Protein AF-A0A5J4RC09-F1 (afdb_monomer)

Foldseek 3Di:
DDPPPPDDDDPVRVQLVQQLVVLVVVCVVCVVQLFQQEPPDDPPDDLSNVQCVQRRPPWRPDDDPVCVVVVHDDPDDGSSGPDDDDDWDWDDDPPDIDTPQDFPPPDDDDPPPDDPVNRVVRSCVPPVSDDPRNDDDDDD

Solvent-accessible surface area (backbone atoms only — not comparable to full-atom values): 9312 Å² total; per-residue (Å²): 133,85,83,80,80,79,74,80,74,51,69,71,55,46,52,54,52,45,33,51,53,51,53,51,52,50,45,65,78,46,50,88,66,43,64,70,20,56,59,89,63,63,86,98,60,54,65,66,59,51,42,47,69,64,37,63,95,69,54,92,56,70,71,56,73,69,42,55,76,66,66,61,80,86,90,65,92,71,62,73,55,63,67,85,75,78,84,79,49,76,44,80,57,86,98,41,82,44,59,70,71,50,69,48,88,92,69,73,90,42,95,88,78,55,47,74,67,55,55,52,51,43,33,47,74,65,30,78,90,56,57,92,76,68,85,82,84,84,84,130

Sequence (140 aa):
MANTTTKTPSQAQMAIRIQFSNIASTYQTMAAFFDGAYTPKPHLVNNYNLLLKYNLNKAPVYFTMSEAEAKACVVAPYKVTQGTLRPIKLEVRGDMLISSIRSPEGFSITEDVTTLGEVSRALLSVNMYMKEGIKYLFLT

pLDDT: mean 78.27, std 12.26, range [31.28, 91.0]

Secondary structure (DSSP, 8-state):
------PPPPHHHHHHHHHHHHHHHHHHHTGGG-TTSSSSPPTT--HHHHHHHHHTTTS-----HHHHHTT-------------PPPPPEEEETTEEEESS---TT----TTT--HHHHHHHHHHH-TT--TTPPPP---

Radius of gyration: 22.2 Å; Cα contacts (8 Å, |Δi|>4): 96; chains: 1; bounding box: 44×36×80 Å

Organism: NCBI:txid433724

Structure (mmCIF, N/CA/C/O backbone):
data_AF-A0A5J4RC09-F1
#
_entry.id   AF-A0A5J4RC09-F1
#
loop_
_atom_site.group_PDB
_atom_site.id
_atom_site.type_symbol
_atom_site.label_atom_id
_atom_site.label_alt_id
_atom_site.label_comp_id
_atom_site.label_asym_id
_atom_site.label_entity_id
_atom_site.label_seq_id
_atom_site.pdbx_PDB_ins_code
_atom_site.Cartn_x
_atom_site.Cartn_y
_atom_site.Cartn_z
_atom_site.occupancy
_atom_site.B_iso_or_equiv
_atom_site.auth_seq_id
_atom_site.auth_comp_id
_atom_site.auth_asym_id
_atom_site.auth_atom_id
_atom_site.pdbx_PDB_model_num
ATOM 1 N N . MET A 1 1 ? -4.401 -0.226 50.143 1.00 40.41 1 MET A N 1
ATOM 2 C CA . MET A 1 1 ? -4.403 -1.066 48.925 1.00 40.41 1 MET A CA 1
ATOM 3 C C . MET A 1 1 ? -5.319 -0.394 47.912 1.00 40.41 1 MET A C 1
ATOM 5 O O . MET A 1 1 ? -6.462 -0.129 48.256 1.00 40.41 1 MET A O 1
ATOM 9 N N . ALA A 1 2 ? -4.817 0.002 46.740 1.00 44.44 2 ALA A N 1
ATOM 10 C CA . ALA A 1 2 ? -5.618 0.717 45.744 1.00 44.44 2 ALA A CA 1
ATOM 11 C C . ALA A 1 2 ? -6.457 -0.281 44.928 1.00 44.44 2 ALA A C 1
ATOM 13 O O . ALA A 1 2 ? -5.902 -1.100 44.199 1.00 44.44 2 ALA A O 1
ATOM 14 N N . ASN A 1 3 ? -7.784 -0.213 45.056 1.00 47.12 3 ASN A N 1
ATOM 15 C CA . ASN A 1 3 ? -8.716 -1.012 44.259 1.00 47.12 3 ASN A CA 1
ATOM 16 C C . ASN A 1 3 ? -8.628 -0.580 42.790 1.00 47.12 3 ASN A C 1
ATOM 18 O O . ASN A 1 3 ? -9.137 0.474 42.405 1.00 47.12 3 ASN A O 1
ATOM 22 N N . THR A 1 4 ? -7.963 -1.379 41.957 1.00 52.66 4 THR A N 1
ATOM 23 C CA . THR A 1 4 ? -7.914 -1.142 40.512 1.00 52.66 4 THR A CA 1
ATOM 24 C C . THR A 1 4 ? -9.178 -1.724 39.888 1.00 52.66 4 THR A C 1
ATOM 26 O O . THR A 1 4 ? -9.225 -2.882 39.494 1.00 52.66 4 THR A O 1
ATOM 29 N N . THR A 1 5 ? -10.24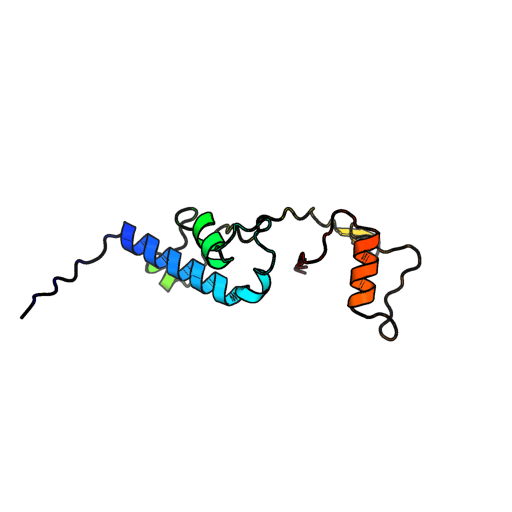6 -0.929 39.839 1.00 53.22 5 THR A N 1
ATOM 30 C CA . THR A 1 5 ? -11.480 -1.302 39.132 1.00 53.22 5 THR A CA 1
ATOM 31 C C . THR A 1 5 ? -11.197 -1.317 37.626 1.00 53.22 5 THR A C 1
ATOM 33 O O . THR A 1 5 ? -11.196 -0.271 36.973 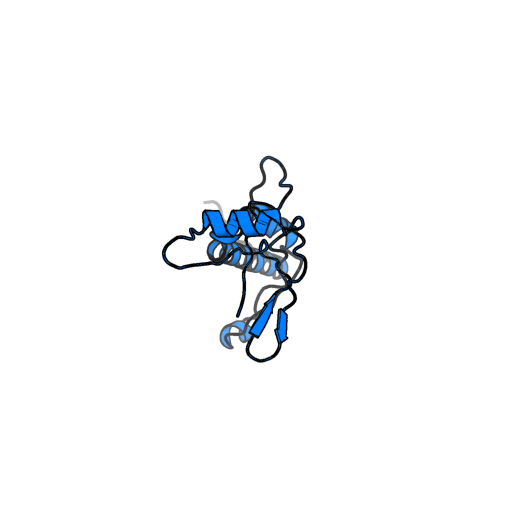1.00 53.22 5 THR A O 1
ATOM 36 N N . THR A 1 6 ? -10.907 -2.485 37.057 1.00 61.31 6 THR A N 1
ATOM 37 C CA . THR A 1 6 ? -10.751 -2.664 35.609 1.00 61.31 6 THR A CA 1
ATOM 38 C C . THR A 1 6 ? -12.124 -2.567 34.948 1.00 61.31 6 THR A C 1
ATOM 40 O O . THR A 1 6 ? -12.912 -3.507 34.946 1.00 61.31 6 THR A O 1
ATOM 43 N N . LYS A 1 7 ? -12.454 -1.391 34.405 1.00 75.12 7 LYS A N 1
ATOM 44 C CA . LYS A 1 7 ? -13.686 -1.207 33.629 1.00 75.12 7 LYS A CA 1
ATOM 45 C C . LYS A 1 7 ? -13.603 -2.022 32.340 1.00 75.12 7 LYS A C 1
ATOM 47 O O . LYS A 1 7 ? -12.705 -1.794 31.528 1.00 75.12 7 LYS A O 1
ATOM 52 N N . THR A 1 8 ? -14.554 -2.933 32.144 1.00 77.50 8 THR A N 1
ATOM 53 C CA . THR A 1 8 ? -14.724 -3.658 30.881 1.00 77.50 8 THR A CA 1
ATOM 54 C C . THR A 1 8 ? -14.947 -2.651 29.749 1.00 77.50 8 THR A C 1
ATOM 56 O O . THR A 1 8 ? -15.823 -1.789 29.878 1.00 77.50 8 THR A O 1
ATOM 59 N N . PRO A 1 9 ? -14.160 -2.703 28.661 1.00 78.06 9 PRO A N 1
ATOM 60 C CA . PRO A 1 9 ? -14.347 -1.795 27.541 1.00 78.06 9 PRO A CA 1
ATOM 61 C C . PRO A 1 9 ? -15.723 -1.996 26.894 1.00 78.06 9 PRO A C 1
ATOM 63 O O . PRO A 1 9 ? -16.208 -3.122 26.794 1.00 78.06 9 PRO A O 1
ATOM 66 N N . SER A 1 10 ? -16.337 -0.917 26.406 1.00 85.38 10 SER A N 1
ATOM 67 C CA . SER A 1 10 ? -17.577 -1.016 25.626 1.00 85.38 10 SER A CA 1
ATOM 68 C C . SER A 1 10 ? -17.341 -1.727 24.286 1.00 85.38 10 SER A C 1
ATOM 70 O O . SER A 1 10 ? -16.213 -1.781 23.792 1.00 85.38 10 SER A O 1
ATOM 72 N N . GLN A 1 11 ? -18.403 -2.227 23.645 1.00 82.69 11 GLN A N 1
ATOM 73 C CA . GLN A 1 11 ? -18.294 -2.859 22.319 1.00 82.69 11 GLN A CA 1
ATOM 74 C C . GLN A 1 11 ? -17.619 -1.944 21.287 1.00 82.69 11 GLN A C 1
ATOM 76 O O . GLN A 1 11 ? -16.734 -2.386 20.561 1.00 82.69 11 GLN A O 1
ATOM 81 N N . ALA A 1 12 ? -17.956 -0.651 21.281 1.00 81.88 12 ALA A N 1
ATOM 82 C CA . ALA A 1 12 ? -17.316 0.329 20.405 1.00 81.88 12 ALA A CA 1
ATOM 83 C C . ALA A 1 12 ? -15.807 0.467 20.687 1.00 81.88 12 ALA A C 1
ATOM 85 O O . ALA A 1 12 ? -15.001 0.558 19.763 1.00 81.88 12 ALA A O 1
ATOM 86 N N . GLN A 1 13 ? -15.403 0.433 21.962 1.00 84.12 13 GLN A N 1
ATOM 87 C CA . GLN A 1 13 ? -13.988 0.461 22.338 1.00 84.12 13 GLN A CA 1
ATOM 88 C C . GLN A 1 13 ? -13.262 -0.824 21.922 1.00 84.12 13 GLN A C 1
ATOM 90 O O . GLN A 1 13 ? -12.118 -0.752 21.474 1.00 84.12 13 GLN A O 1
ATOM 95 N N . MET A 1 14 ? -13.905 -1.988 22.045 1.00 84.44 14 MET A N 1
ATOM 96 C CA . MET A 1 14 ? -13.340 -3.259 21.583 1.00 84.44 14 MET A CA 1
ATOM 97 C C . MET A 1 14 ? -13.178 -3.289 20.062 1.00 84.44 14 MET A C 1
ATOM 99 O O . MET A 1 14 ? -12.112 -3.667 19.586 1.00 84.44 14 MET A O 1
ATOM 103 N N . ALA A 1 15 ? -14.171 -2.817 19.304 1.00 82.44 15 ALA A N 1
ATOM 104 C CA . ALA A 1 15 ? -14.107 -2.759 17.845 1.00 82.44 15 ALA A CA 1
ATOM 105 C C . ALA A 1 15 ? -12.906 -1.930 17.354 1.00 82.44 15 ALA A C 1
ATOM 107 O O . ALA A 1 15 ? -12.148 -2.381 16.494 1.00 82.44 15 ALA A O 1
ATOM 108 N N . ILE A 1 16 ? -12.669 -0.760 17.962 1.00 84.38 16 ILE A N 1
ATOM 109 C CA . ILE A 1 16 ? -11.505 0.085 17.646 1.00 84.38 16 ILE A CA 1
ATOM 110 C C . ILE A 1 16 ? -10.191 -0.634 17.984 1.00 84.38 16 ILE A C 1
ATOM 112 O O . ILE A 1 16 ? -9.246 -0.584 17.199 1.00 84.38 16 ILE A O 1
ATOM 116 N N . ARG A 1 17 ? -10.117 -1.320 19.133 1.00 87.38 17 ARG A N 1
ATOM 117 C CA . ARG A 1 17 ? -8.914 -2.063 19.553 1.00 87.38 17 ARG A CA 1
ATOM 118 C C . ARG A 1 17 ? -8.586 -3.217 18.606 1.00 87.38 17 ARG A C 1
ATOM 120 O O . ARG A 1 17 ? -7.424 -3.379 18.240 1.00 87.38 17 ARG A O 1
ATOM 127 N N . ILE A 1 18 ? -9.593 -3.984 18.189 1.00 85.19 18 ILE A N 1
ATOM 128 C CA . ILE A 1 18 ? -9.420 -5.095 17.242 1.00 85.19 18 ILE A CA 1
ATOM 129 C C . ILE A 1 18 ? -8.950 -4.554 15.893 1.00 85.19 18 ILE A C 1
ATOM 131 O O . ILE A 1 18 ? -7.948 -5.021 15.355 1.00 85.19 18 ILE A O 1
ATOM 135 N N . GLN A 1 19 ? -9.613 -3.516 15.379 1.00 85.31 19 GLN A N 1
ATOM 136 C CA . GLN A 1 19 ? -9.227 -2.907 14.111 1.00 85.31 19 GLN A CA 1
ATOM 137 C C . GLN A 1 19 ? -7.790 -2.369 14.151 1.00 85.31 19 GLN A C 1
ATOM 139 O O . GLN A 1 19 ? -7.031 -2.573 13.206 1.00 85.31 19 GLN A O 1
ATOM 144 N N . PHE A 1 20 ? -7.394 -1.717 15.248 1.00 88.56 20 PHE A N 1
ATOM 145 C CA . PHE A 1 20 ? -6.026 -1.240 15.435 1.00 88.56 20 PHE A CA 1
ATOM 146 C C . PHE A 1 20 ? -5.010 -2.387 15.359 1.00 88.56 20 PHE A C 1
ATOM 148 O O . PHE A 1 20 ? -4.024 -2.281 14.631 1.00 88.56 20 PHE A O 1
ATOM 155 N N . SER A 1 21 ? -5.278 -3.497 16.055 1.00 87.56 21 SER A N 1
ATOM 156 C CA . SER A 1 21 ? -4.433 -4.695 16.009 1.00 87.56 21 SER A CA 1
ATOM 157 C C . SER A 1 21 ? -4.330 -5.263 14.591 1.00 87.56 21 SER A C 1
ATOM 159 O O . SER A 1 21 ? -3.231 -5.549 14.126 1.00 87.56 21 SER A O 1
ATOM 161 N N . ASN A 1 22 ? -5.447 -5.355 13.868 1.00 86.19 22 ASN A N 1
ATOM 162 C CA . ASN A 1 22 ? -5.481 -5.899 12.508 1.00 86.19 22 ASN A CA 1
ATOM 163 C C . ASN A 1 22 ? -4.706 -5.031 11.507 1.00 86.19 22 ASN A C 1
ATOM 165 O O . ASN A 1 22 ? -3.949 -5.554 10.682 1.00 86.19 22 ASN A O 1
ATOM 169 N N . ILE A 1 23 ? -4.833 -3.703 11.599 1.00 87.12 23 ILE A N 1
ATOM 170 C CA . ILE A 1 23 ? -4.046 -2.770 10.780 1.00 87.12 23 ILE A CA 1
ATOM 171 C C . ILE A 1 23 ? -2.554 -2.891 11.122 1.00 87.12 23 ILE A C 1
ATOM 173 O O . ILE A 1 23 ? -1.716 -2.888 10.219 1.00 87.12 23 ILE A O 1
ATOM 177 N N . ALA A 1 24 ? -2.210 -3.039 12.405 1.00 89.31 24 ALA A N 1
ATOM 178 C CA . ALA A 1 24 ? -0.825 -3.200 12.831 1.00 89.31 24 ALA A CA 1
ATOM 179 C C . ALA A 1 24 ? -0.192 -4.499 12.321 1.00 89.31 24 ALA A C 1
ATOM 181 O O . ALA A 1 24 ? 0.911 -4.457 11.773 1.00 89.31 24 ALA A O 1
ATOM 182 N N . SER A 1 25 ? -0.902 -5.624 12.411 1.00 88.00 25 SER A N 1
ATOM 183 C CA . SER A 1 25 ? -0.456 -6.895 11.833 1.00 88.00 25 SER A CA 1
ATOM 184 C C . SER A 1 25 ? -0.279 -6.792 10.318 1.00 88.00 25 SER A C 1
ATOM 186 O O . SER A 1 25 ? 0.757 -7.193 9.797 1.00 88.00 25 SER A O 1
ATOM 188 N N . THR A 1 26 ? -1.227 -6.160 9.616 1.00 84.69 26 THR A N 1
ATOM 189 C CA . THR A 1 26 ? -1.125 -5.927 8.164 1.00 84.69 26 THR A CA 1
ATOM 190 C C . THR A 1 26 ? 0.133 -5.129 7.813 1.00 84.69 26 THR A C 1
ATOM 192 O O . THR A 1 26 ? 0.870 -5.491 6.895 1.00 84.69 26 THR A O 1
ATOM 195 N N . TYR A 1 27 ? 0.421 -4.064 8.570 1.00 88.12 27 TYR A N 1
ATOM 196 C CA . TYR A 1 27 ? 1.636 -3.275 8.378 1.00 88.12 27 TYR A CA 1
ATOM 197 C C . TYR A 1 27 ? 2.902 -4.108 8.574 1.00 88.12 27 TYR A C 1
ATOM 199 O O . TYR A 1 27 ? 3.816 -3.998 7.765 1.00 88.12 27 TYR A O 1
ATOM 207 N N . GLN A 1 28 ? 2.961 -4.942 9.616 1.00 89.06 28 GLN A N 1
ATOM 208 C CA . GLN A 1 28 ? 4.123 -5.796 9.874 1.00 89.06 28 GLN A CA 1
ATOM 209 C C . GLN A 1 28 ? 4.364 -6.786 8.730 1.00 89.06 28 GLN A C 1
ATOM 211 O O . GLN A 1 28 ? 5.492 -6.898 8.257 1.00 89.06 28 GLN A O 1
ATOM 216 N N . THR A 1 29 ? 3.312 -7.440 8.230 1.00 86.62 29 THR A N 1
ATOM 217 C CA . THR A 1 29 ? 3.410 -8.383 7.104 1.00 86.62 29 THR A CA 1
ATOM 218 C C . THR A 1 29 ? 3.860 -7.703 5.810 1.00 86.62 29 THR A C 1
ATOM 220 O O . THR A 1 29 ? 4.594 -8.292 5.022 1.00 86.62 29 THR A O 1
ATOM 223 N N . MET A 1 30 ? 3.449 -6.453 5.583 1.00 83.38 30 MET A N 1
ATOM 224 C CA . MET A 1 30 ? 3.691 -5.733 4.329 1.00 83.38 30 MET A CA 1
ATOM 225 C C . MET A 1 30 ? 4.741 -4.618 4.451 1.00 83.38 30 MET A C 1
ATOM 227 O O . MET A 1 30 ? 4.856 -3.790 3.548 1.00 83.38 30 MET A O 1
ATOM 231 N N . ALA A 1 31 ? 5.513 -4.567 5.542 1.00 85.00 31 ALA A N 1
ATOM 232 C CA . ALA A 1 31 ? 6.371 -3.427 5.885 1.00 85.00 31 ALA A CA 1
ATOM 233 C C . ALA A 1 31 ? 7.332 -3.031 4.750 1.00 85.00 31 ALA A C 1
ATOM 235 O O . ALA A 1 31 ? 7.505 -1.846 4.463 1.00 85.00 31 ALA A O 1
ATOM 236 N N . ALA A 1 32 ? 7.888 -4.024 4.048 1.00 81.81 32 ALA A N 1
ATOM 237 C CA . ALA A 1 32 ? 8.795 -3.824 2.919 1.00 81.81 32 ALA A CA 1
ATOM 238 C C . ALA A 1 32 ? 8.160 -3.065 1.734 1.00 81.81 32 ALA A C 1
ATOM 240 O O . ALA A 1 32 ? 8.874 -2.443 0.943 1.00 81.81 32 ALA A O 1
ATOM 241 N N . PHE A 1 33 ? 6.832 -3.089 1.601 1.00 77.19 33 PHE A N 1
ATOM 242 C CA . PHE A 1 33 ? 6.089 -2.425 0.525 1.00 77.19 33 PHE A CA 1
ATOM 243 C C . PHE A 1 33 ? 5.645 -1.005 0.879 1.00 77.19 33 PHE A C 1
ATOM 245 O O . PHE A 1 33 ? 5.230 -0.262 -0.005 1.00 77.19 33 PHE A O 1
ATOM 252 N N . PHE A 1 34 ? 5.743 -0.607 2.149 1.00 80.38 34 PHE A N 1
ATOM 253 C CA . PHE A 1 34 ? 5.318 0.723 2.580 1.00 80.38 34 PHE A CA 1
ATOM 254 C C . PHE A 1 34 ? 6.345 1.819 2.299 1.00 80.38 34 PHE A C 1
ATOM 256 O O . PHE A 1 34 ? 6.016 3.000 2.421 1.00 80.38 34 PHE A O 1
ATOM 263 N N . ASP A 1 35 ? 7.573 1.468 1.920 1.00 80.12 35 ASP A N 1
ATOM 264 C CA . ASP A 1 35 ? 8.553 2.465 1.505 1.00 80.12 35 ASP A CA 1
ATOM 265 C C . ASP A 1 35 ? 8.061 3.228 0.261 1.00 80.12 35 ASP A C 1
ATOM 267 O O . ASP A 1 35 ? 7.601 2.628 -0.707 1.00 80.12 35 ASP A O 1
ATOM 271 N N . GLY A 1 36 ? 8.057 4.560 0.329 1.00 74.62 36 GLY A N 1
ATOM 272 C CA . GLY A 1 36 ? 7.479 5.430 -0.707 1.00 74.62 36 GLY A CA 1
ATOM 273 C C . GLY A 1 36 ? 5.942 5.426 -0.848 1.00 74.62 36 GLY A C 1
ATOM 274 O O . GLY A 1 36 ? 5.408 6.235 -1.611 1.00 74.62 36 GLY A O 1
ATOM 275 N N . ALA A 1 37 ? 5.204 4.596 -0.098 1.00 78.44 37 ALA A N 1
ATOM 276 C CA . ALA A 1 37 ? 3.755 4.405 -0.269 1.00 78.44 37 ALA A CA 1
ATOM 277 C C . ALA A 1 37 ? 2.904 5.673 -0.049 1.00 78.44 37 ALA A C 1
ATOM 279 O O . ALA A 1 37 ? 1.860 5.849 -0.685 1.00 78.44 37 ALA A O 1
ATOM 280 N N . TYR A 1 38 ? 3.348 6.571 0.834 1.00 80.56 38 TYR A N 1
ATOM 281 C CA . TYR A 1 38 ? 2.640 7.802 1.191 1.00 80.56 38 TYR A CA 1
ATOM 282 C C . TYR A 1 38 ? 3.448 9.044 0.815 1.00 80.56 38 TYR A C 1
ATOM 284 O O . TYR A 1 38 ? 3.984 9.730 1.683 1.00 80.56 38 TYR A O 1
ATOM 292 N N . THR A 1 39 ? 3.536 9.331 -0.483 1.00 74.19 39 THR A N 1
ATOM 293 C CA . THR A 1 39 ? 4.277 10.490 -1.002 1.00 74.19 39 THR A CA 1
ATOM 294 C C . THR A 1 39 ? 3.313 11.562 -1.536 1.00 74.19 39 THR A C 1
ATOM 296 O O . THR A 1 39 ? 2.440 11.217 -2.333 1.00 74.19 39 THR A O 1
ATOM 299 N N . PRO A 1 40 ? 3.469 12.853 -1.165 1.00 72.06 40 PRO A N 1
ATOM 300 C CA . PRO A 1 40 ? 4.453 13.395 -0.222 1.00 72.06 40 PRO A CA 1
ATOM 301 C C . PRO A 1 40 ? 4.121 13.061 1.241 1.00 72.06 40 PRO A C 1
ATOM 303 O O . PRO A 1 40 ? 2.965 13.097 1.664 1.00 72.06 40 PRO A O 1
ATOM 306 N N . LYS A 1 41 ? 5.163 12.760 2.024 1.00 81.19 41 LYS A N 1
ATOM 307 C CA . LYS A 1 41 ? 5.045 12.367 3.433 1.00 81.19 41 LYS A CA 1
ATOM 308 C C . LYS A 1 41 ? 5.268 13.575 4.353 1.00 81.19 41 LYS A C 1
ATOM 310 O O . LYS A 1 41 ? 6.308 14.219 4.221 1.00 81.19 41 LYS A O 1
ATOM 315 N N . PRO A 1 42 ? 4.361 13.876 5.303 1.00 83.31 42 PRO A N 1
ATOM 316 C CA . PRO A 1 42 ? 4.598 14.918 6.301 1.00 83.31 42 PRO A CA 1
ATOM 317 C C . PRO A 1 42 ? 5.843 14.639 7.155 1.00 83.31 42 PRO A C 1
ATOM 319 O O . PRO A 1 42 ? 6.136 13.485 7.484 1.00 83.31 42 PRO A O 1
ATOM 322 N N . HIS A 1 43 ? 6.547 15.700 7.556 1.00 77.56 43 HIS A N 1
ATOM 323 C CA . HIS A 1 43 ? 7.694 15.601 8.461 1.00 77.56 43 HIS A CA 1
ATOM 324 C C . HIS A 1 43 ? 7.257 15.000 9.814 1.00 77.56 43 HIS A C 1
ATOM 326 O O . HIS A 1 43 ? 6.162 15.292 10.290 1.00 77.56 43 HIS A O 1
ATOM 332 N N . LEU A 1 44 ? 8.098 14.156 10.427 1.00 86.19 44 LEU A N 1
ATOM 333 C CA . LEU A 1 44 ? 7.845 13.433 11.696 1.00 86.19 44 LEU A CA 1
ATOM 334 C C . LEU A 1 44 ? 6.764 12.335 11.668 1.00 86.19 44 LEU A C 1
ATOM 336 O O . LEU A 1 44 ? 6.439 11.777 12.716 1.00 86.19 44 LEU A O 1
ATOM 340 N N . VAL A 1 45 ? 6.219 11.973 10.503 1.00 89.06 45 VAL A N 1
ATOM 341 C CA . VAL A 1 45 ? 5.210 10.907 10.402 1.00 89.06 45 VAL A CA 1
ATOM 342 C C . VAL A 1 45 ? 5.774 9.707 9.638 1.00 89.06 45 VAL A C 1
ATOM 344 O O . VAL A 1 45 ? 6.316 9.843 8.541 1.00 89.06 45 VAL A O 1
ATOM 347 N N . ASN A 1 46 ? 5.655 8.511 10.219 1.00 89.19 46 ASN A N 1
ATOM 348 C CA . ASN A 1 46 ? 6.034 7.261 9.559 1.00 89.19 46 ASN A CA 1
ATOM 349 C C . ASN A 1 46 ? 4.849 6.658 8.770 1.00 89.19 46 ASN A C 1
ATOM 351 O O . ASN A 1 46 ? 3.697 7.073 8.914 1.00 89.19 46 ASN A O 1
ATOM 355 N N . ASN A 1 47 ? 5.132 5.667 7.922 1.00 88.38 47 ASN A N 1
ATOM 356 C CA . ASN A 1 47 ? 4.109 5.041 7.076 1.00 88.38 47 ASN A CA 1
ATOM 357 C C . ASN A 1 47 ? 3.041 4.301 7.894 1.00 88.38 47 ASN A C 1
ATOM 359 O O . ASN A 1 47 ? 1.881 4.273 7.493 1.00 88.38 47 ASN A O 1
ATOM 363 N N . TYR A 1 48 ? 3.410 3.768 9.062 1.00 89.25 48 TYR A N 1
ATOM 364 C CA . TYR A 1 48 ? 2.482 3.141 10.002 1.00 89.25 48 TYR A CA 1
ATOM 365 C C . TYR A 1 48 ? 1.417 4.124 10.510 1.00 89.25 48 TYR A C 1
ATOM 367 O O . TYR A 1 48 ? 0.220 3.854 10.432 1.00 89.25 48 TYR A O 1
ATOM 375 N N . ASN A 1 49 ? 1.841 5.309 10.953 1.00 91.00 49 ASN A N 1
ATOM 376 C CA . ASN A 1 49 ? 0.959 6.370 11.432 1.00 91.00 49 ASN A CA 1
ATOM 377 C C . ASN A 1 49 ? -0.009 6.822 10.329 1.00 91.00 49 ASN A C 1
ATOM 379 O O . ASN A 1 49 ? -1.180 7.085 10.599 1.00 91.00 49 ASN A O 1
ATOM 383 N N . LEU A 1 50 ? 0.462 6.894 9.079 1.00 90.06 50 LEU A N 1
ATOM 384 C CA . LEU A 1 50 ? -0.380 7.232 7.931 1.00 90.06 50 LEU A CA 1
ATOM 385 C C . LEU A 1 50 ? -1.360 6.110 7.587 1.00 90.06 50 LEU A C 1
ATOM 387 O O . LEU A 1 50 ? -2.533 6.398 7.355 1.00 90.06 50 LEU A O 1
ATOM 391 N N . LEU A 1 51 ? -0.928 4.848 7.632 1.00 89.12 51 LEU A N 1
ATOM 392 C CA . LEU A 1 51 ? -1.814 3.703 7.437 1.00 89.12 51 LEU A CA 1
ATOM 393 C C . LEU A 1 51 ? -2.943 3.703 8.471 1.00 89.12 51 LEU A C 1
ATOM 395 O O . LEU A 1 51 ? -4.109 3.614 8.090 1.00 89.12 51 LEU A O 1
ATOM 399 N N . LEU A 1 52 ? -2.625 3.884 9.754 1.00 89.88 52 LEU A N 1
ATOM 400 C CA . LEU A 1 52 ? -3.635 4.025 10.801 1.00 89.88 52 LEU A CA 1
ATOM 401 C C . LEU A 1 52 ? -4.566 5.208 10.528 1.00 89.88 52 LEU A C 1
ATOM 403 O O . LEU A 1 52 ? -5.781 5.035 10.513 1.00 89.88 52 LEU A O 1
ATOM 407 N N . LYS A 1 53 ? -4.017 6.396 10.246 1.00 89.19 53 LYS A N 1
ATOM 408 C CA . LYS A 1 53 ? -4.799 7.613 9.976 1.00 89.19 53 LYS A CA 1
ATOM 409 C C . LYS A 1 53 ? -5.822 7.423 8.853 1.00 89.19 53 LYS A C 1
ATOM 411 O O . LYS A 1 53 ? -6.933 7.939 8.9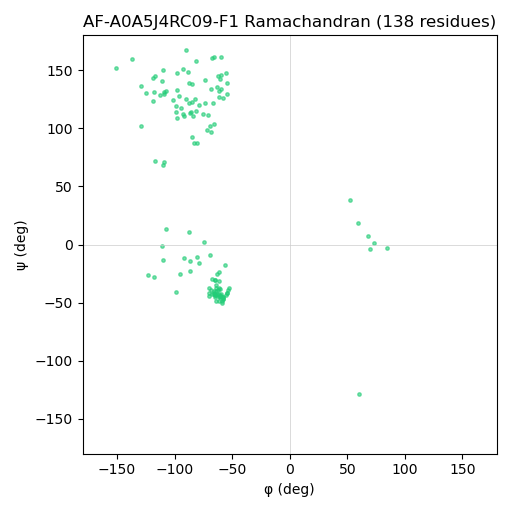53 1.00 89.19 53 LYS A O 1
ATOM 416 N N . TYR A 1 54 ? -5.449 6.735 7.774 1.00 87.69 54 TYR A N 1
ATOM 417 C CA . TYR A 1 54 ? -6.313 6.591 6.601 1.00 87.69 54 TYR A CA 1
ATOM 418 C C . TYR A 1 54 ? -7.289 5.420 6.674 1.00 87.69 54 TYR A C 1
ATOM 420 O O . TYR A 1 54 ? -8.221 5.404 5.875 1.00 87.69 54 TYR A O 1
ATOM 428 N N . ASN A 1 55 ? -7.109 4.478 7.602 1.00 86.94 55 ASN A N 1
ATOM 429 C CA . ASN A 1 55 ? -7.879 3.231 7.617 1.00 86.94 55 ASN A CA 1
ATOM 430 C C . ASN A 1 55 ? -8.635 2.972 8.924 1.00 86.94 55 ASN A C 1
ATOM 432 O O . ASN A 1 55 ? -9.670 2.303 8.901 1.00 86.94 55 ASN A O 1
ATOM 436 N N . LEU A 1 56 ? -8.173 3.520 10.051 1.00 88.00 56 LEU A N 1
ATOM 437 C CA . LEU A 1 56 ? -8.862 3.377 11.329 1.00 88.00 56 LEU A CA 1
ATOM 438 C C . LEU A 1 56 ? -10.259 4.008 11.242 1.00 88.00 56 LEU A C 1
ATOM 440 O O . LEU A 1 56 ? -10.425 5.124 10.749 1.00 88.00 56 LEU A O 1
ATOM 444 N N . ASN A 1 57 ? -11.270 3.278 11.710 1.00 83.56 57 ASN A N 1
ATOM 445 C CA . ASN A 1 57 ? -12.684 3.649 11.657 1.00 83.56 57 ASN A CA 1
ATOM 446 C C . ASN A 1 57 ? -13.253 3.895 10.236 1.00 83.56 57 ASN A C 1
ATOM 448 O O . ASN A 1 57 ? -14.283 4.551 10.095 1.00 83.56 57 ASN A O 1
ATOM 452 N N . LYS A 1 58 ? -12.589 3.411 9.170 1.00 81.31 58 LYS A N 1
ATOM 453 C CA . LYS A 1 58 ? -13.082 3.538 7.780 1.00 81.31 58 LYS A CA 1
ATOM 454 C C . LYS A 1 58 ? -13.791 2.296 7.256 1.00 81.31 58 LYS A C 1
ATOM 456 O O . LYS A 1 58 ? -14.811 2.430 6.593 1.00 81.31 58 LYS A O 1
ATOM 461 N N . ALA A 1 59 ? -13.271 1.113 7.565 1.00 72.88 59 ALA A N 1
ATOM 462 C CA . ALA A 1 59 ? -13.899 -0.163 7.240 1.00 72.88 59 ALA A CA 1
ATOM 463 C C . ALA A 1 59 ? -13.966 -1.031 8.505 1.00 72.88 59 ALA A C 1
ATOM 465 O O . ALA A 1 59 ? -12.979 -1.073 9.242 1.00 72.88 59 ALA A O 1
ATOM 466 N N . PRO A 1 60 ? -15.086 -1.709 8.797 1.00 68.94 60 PRO A N 1
ATOM 467 C CA . PRO A 1 60 ? -15.156 -2.632 9.922 1.00 68.94 60 PRO A CA 1
ATOM 468 C C . PRO A 1 60 ? -14.286 -3.857 9.613 1.00 68.94 60 PRO A C 1
ATOM 470 O O . PRO A 1 60 ? -14.666 -4.713 8.825 1.00 68.94 60 PRO A O 1
ATOM 473 N N . VAL A 1 61 ? -13.085 -3.913 10.199 1.00 68.50 61 VAL A N 1
ATOM 474 C CA . VAL A 1 61 ? -12.162 -5.049 10.034 1.00 68.50 61 VAL A CA 1
ATOM 475 C C . VAL A 1 61 ? -12.063 -5.817 11.337 1.00 68.50 61 VAL A C 1
ATOM 477 O O . VAL A 1 61 ? -11.055 -5.762 12.038 1.00 68.50 61 VAL A O 1
ATOM 480 N N . TYR A 1 62 ? -13.153 -6.477 11.700 1.00 71.69 62 TYR A N 1
ATOM 481 C CA . TYR A 1 62 ? -13.246 -7.348 12.862 1.00 71.69 62 TYR A CA 1
ATOM 482 C C . TYR A 1 62 ? -14.281 -8.436 12.584 1.00 71.69 62 TYR A C 1
ATOM 484 O O . TYR A 1 62 ? -15.207 -8.223 11.807 1.00 71.69 62 TYR A O 1
ATOM 492 N N . PHE A 1 63 ? -14.106 -9.587 13.224 1.00 70.19 63 PHE A N 1
ATOM 493 C CA . PHE A 1 63 ? -15.057 -10.688 13.167 1.00 70.19 63 PHE A CA 1
ATOM 494 C C . PHE A 1 63 ? -15.958 -10.674 14.396 1.00 70.19 63 PHE A C 1
ATOM 496 O O . PHE A 1 63 ? -15.529 -10.332 15.502 1.00 70.19 63 PHE A O 1
ATOM 503 N N . THR A 1 64 ? -17.193 -11.116 14.212 1.00 75.00 64 THR A N 1
ATOM 504 C CA . THR A 1 64 ? -17.977 -11.720 15.291 1.00 75.00 64 THR A CA 1
ATOM 505 C C . THR A 1 64 ? -17.362 -13.068 15.691 1.00 75.00 64 THR A C 1
ATOM 507 O O . THR A 1 64 ? -16.601 -13.667 14.930 1.00 75.00 64 THR A O 1
ATOM 510 N N . MET A 1 65 ? -17.682 -13.577 16.886 1.00 75.38 65 MET A N 1
ATOM 511 C CA . MET A 1 65 ? -17.175 -14.886 17.331 1.00 75.38 65 MET A CA 1
ATOM 512 C C . MET A 1 65 ? -17.500 -16.006 16.335 1.00 75.38 65 MET A C 1
ATOM 514 O O . MET A 1 65 ? -16.615 -16.780 15.986 1.00 75.38 65 MET A O 1
ATOM 518 N N . SER A 1 66 ? -18.724 -16.032 15.802 1.00 81.75 66 SER A N 1
ATOM 519 C CA . SER A 1 66 ? -19.150 -17.038 14.825 1.00 81.75 66 SER A CA 1
ATOM 520 C C . SER A 1 66 ? -18.372 -16.964 13.510 1.00 81.75 66 SER A C 1
ATOM 522 O O . SER A 1 66 ? -18.044 -17.992 12.925 1.00 81.75 66 SER A O 1
ATOM 524 N N . GLU A 1 67 ? -18.042 -15.761 13.034 1.00 81.38 67 GLU A N 1
ATOM 525 C CA . GLU A 1 67 ? -17.247 -15.589 11.811 1.00 81.38 67 GLU A CA 1
ATOM 526 C C . GLU A 1 67 ? -15.790 -16.018 12.021 1.00 81.38 67 GLU A C 1
ATOM 528 O O . GLU A 1 67 ? -15.190 -16.625 11.134 1.00 81.38 67 GLU A O 1
ATOM 533 N N . ALA A 1 68 ? -15.229 -15.747 13.203 1.00 78.62 68 ALA A N 1
ATOM 534 C CA . ALA A 1 68 ? -13.889 -16.200 13.558 1.00 78.62 68 ALA A CA 1
ATOM 535 C C . ALA A 1 68 ? -13.817 -17.736 13.640 1.00 78.62 68 ALA A C 1
ATOM 537 O O . ALA A 1 68 ? -12.891 -18.337 13.092 1.00 78.62 68 ALA A O 1
ATOM 538 N N . GLU A 1 69 ? -14.812 -18.379 14.260 1.00 83.12 69 GLU A N 1
ATOM 539 C CA . GLU A 1 69 ? -14.933 -19.844 14.326 1.00 83.12 69 GLU A CA 1
ATOM 540 C C . GLU A 1 69 ? -15.082 -20.474 12.936 1.00 83.12 69 GLU A C 1
ATOM 542 O O . GLU A 1 69 ? -14.470 -21.503 12.645 1.00 83.12 69 GLU A O 1
ATOM 547 N N . ALA A 1 70 ? -15.818 -19.811 12.040 1.00 84.94 70 ALA A N 1
ATOM 548 C CA . ALA A 1 70 ? -15.974 -20.218 10.647 1.00 84.94 70 ALA A CA 1
ATOM 549 C C . ALA A 1 70 ? -14.736 -19.943 9.770 1.00 84.94 70 ALA A C 1
ATOM 551 O O . ALA A 1 70 ? -14.776 -20.209 8.569 1.00 84.94 70 ALA A O 1
ATOM 552 N N . LYS A 1 71 ? -13.639 -19.413 10.339 1.00 77.62 71 LYS A N 1
ATOM 553 C CA . LYS A 1 71 ? -12.430 -18.994 9.605 1.00 77.62 71 LYS A CA 1
ATOM 554 C C . LYS A 1 71 ? -12.755 -18.046 8.445 1.00 77.62 71 LYS A C 1
ATOM 556 O O . LYS A 1 71 ? -12.169 -18.149 7.365 1.00 77.62 71 LYS A O 1
ATOM 561 N N . ALA A 1 72 ? -13.714 -17.147 8.658 1.00 74.88 72 ALA A N 1
ATOM 562 C CA . ALA A 1 72 ? -14.106 -16.165 7.661 1.00 74.88 72 ALA A CA 1
ATOM 563 C C . ALA A 1 72 ? -12.922 -15.259 7.274 1.00 74.88 72 ALA A C 1
ATOM 565 O O . ALA A 1 72 ? -11.931 -15.139 7.995 1.00 74.88 72 ALA A O 1
ATOM 566 N N . CYS A 1 73 ? -13.036 -14.596 6.124 1.00 70.31 73 CYS A N 1
ATOM 567 C CA . CYS A 1 73 ? -12.074 -13.606 5.652 1.00 70.31 73 CYS A CA 1
ATOM 568 C C . CYS A 1 73 ? -12.786 -12.260 5.501 1.00 70.31 73 CYS A C 1
ATOM 570 O O . CYS A 1 73 ? -13.775 -12.169 4.774 1.00 70.31 73 CYS A O 1
ATOM 572 N N . VAL A 1 74 ? -12.295 -11.209 6.169 1.00 67.25 74 VAL A N 1
ATOM 573 C CA . VAL A 1 74 ? -12.784 -9.849 5.908 1.00 67.25 74 VAL A CA 1
ATOM 574 C C . VAL A 1 74 ? -12.029 -9.284 4.713 1.00 67.25 74 VAL A C 1
ATOM 576 O O . VAL A 1 74 ? -10.850 -8.945 4.812 1.00 67.25 74 VAL A O 1
ATOM 579 N N . VAL A 1 75 ? -12.731 -9.112 3.595 1.00 67.19 75 VAL A N 1
ATOM 580 C CA . VAL A 1 75 ? -12.227 -8.334 2.461 1.00 67.19 75 VAL A CA 1
ATOM 581 C C . VAL A 1 75 ? -12.554 -6.865 2.718 1.00 67.19 75 VAL A C 1
ATOM 583 O O . VAL A 1 75 ? -13.649 -6.394 2.416 1.00 67.1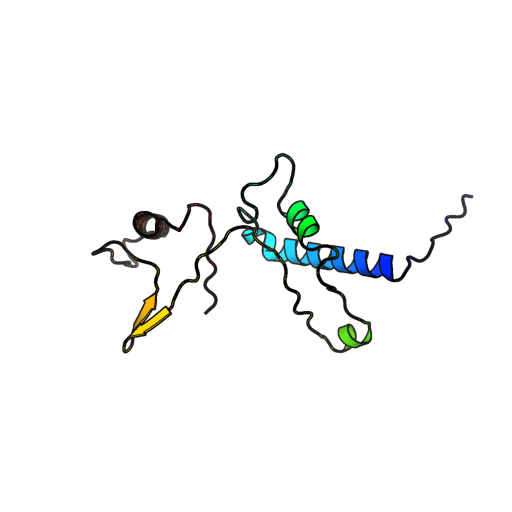9 75 VAL A O 1
ATOM 586 N N . ALA A 1 76 ? -11.612 -6.141 3.323 1.00 70.00 76 ALA A N 1
ATOM 587 C CA . ALA A 1 76 ? -11.747 -4.711 3.583 1.00 70.00 76 ALA A CA 1
ATOM 588 C C . ALA A 1 76 ? -10.834 -3.892 2.657 1.00 70.00 76 ALA A C 1
ATOM 590 O O . ALA A 1 76 ? -9.640 -4.189 2.555 1.00 70.00 76 ALA A O 1
ATOM 591 N N . PRO A 1 77 ? -11.351 -2.833 2.006 1.00 72.56 77 PRO A N 1
ATOM 592 C CA . PRO A 1 77 ? -10.517 -1.949 1.211 1.00 72.56 77 PRO A CA 1
ATOM 593 C C . PRO A 1 77 ? -9.627 -1.107 2.134 1.00 72.56 77 PRO A C 1
ATOM 595 O O . PRO A 1 77 ? -10.109 -0.224 2.846 1.00 72.56 77 PRO A O 1
ATOM 598 N N . TYR A 1 78 ? -8.319 -1.360 2.099 1.00 74.19 78 TYR A N 1
ATOM 599 C CA . TYR A 1 78 ? -7.323 -0.526 2.764 1.00 74.19 78 TYR A CA 1
ATOM 600 C C . TYR A 1 78 ? -6.683 0.460 1.789 1.00 74.19 78 TYR A C 1
ATOM 602 O O . TYR A 1 78 ? -6.207 0.096 0.714 1.00 74.19 78 TYR A O 1
ATOM 610 N N . LYS A 1 79 ? -6.583 1.723 2.201 1.00 78.75 79 LYS A N 1
ATOM 611 C CA . LYS A 1 79 ? -5.762 2.722 1.524 1.00 78.75 79 LYS A CA 1
ATOM 612 C C . LYS A 1 79 ? -4.310 2.544 1.958 1.00 78.75 79 LYS A C 1
ATOM 614 O O . LYS A 1 79 ? -3.881 3.153 2.935 1.00 78.75 79 LYS A O 1
ATOM 619 N N . VAL A 1 80 ? -3.596 1.671 1.247 1.00 77.69 80 VAL A N 1
ATOM 620 C CA . VAL A 1 80 ? -2.191 1.311 1.516 1.00 77.69 80 VAL A CA 1
ATOM 621 C C . VAL A 1 80 ? -1.183 2.248 0.852 1.00 77.69 80 VAL A C 1
ATOM 623 O O . VAL A 1 80 ? -0.064 2.378 1.338 1.00 77.69 80 VAL A O 1
ATOM 626 N N . THR A 1 81 ? -1.577 2.942 -0.217 1.00 75.62 81 THR A N 1
ATOM 627 C CA . THR A 1 81 ? -0.750 3.944 -0.898 1.00 75.62 81 THR A CA 1
ATOM 628 C C . THR A 1 81 ? -1.570 5.190 -1.248 1.00 75.62 81 THR A C 1
ATOM 630 O O . THR A 1 81 ? -2.804 5.171 -1.293 1.00 75.62 81 THR A O 1
ATOM 633 N N . GLN A 1 82 ? -0.881 6.309 -1.473 1.00 71.50 82 GLN A N 1
ATOM 634 C CA . GLN A 1 82 ? -1.453 7.528 -2.064 1.00 71.50 82 GLN A CA 1
ATOM 635 C C . GLN A 1 82 ? -0.930 7.818 -3.471 1.00 71.50 82 GLN A C 1
ATOM 637 O O . GLN A 1 82 ? -1.370 8.777 -4.103 1.00 71.50 82 GLN A O 1
ATOM 642 N N . GLY A 1 83 ? -0.023 6.978 -3.971 1.00 62.56 83 GLY A N 1
ATOM 643 C CA . GLY A 1 83 ? 0.403 7.028 -5.359 1.00 62.56 83 GLY A CA 1
ATOM 644 C C . GLY A 1 83 ? -0.728 6.593 -6.286 1.00 62.56 83 GLY A C 1
ATOM 645 O O . GLY A 1 83 ? -1.381 5.578 -6.061 1.00 62.56 83 GLY A O 1
ATOM 646 N N . THR A 1 84 ? -0.947 7.348 -7.354 1.00 58.16 84 THR A N 1
ATOM 647 C CA . THR A 1 84 ? -1.763 6.897 -8.480 1.00 58.16 84 THR A CA 1
ATOM 648 C C . THR A 1 84 ? -0.877 6.127 -9.446 1.00 58.16 84 THR A C 1
ATOM 650 O O . THR A 1 84 ? -0.000 6.710 -10.084 1.00 58.16 84 THR A O 1
ATOM 653 N N . LEU A 1 85 ? -1.116 4.825 -9.565 1.00 64.62 85 LEU A N 1
ATOM 654 C CA . LEU A 1 85 ? -0.556 3.999 -10.626 1.00 64.62 85 LEU A CA 1
ATOM 655 C C . LEU A 1 85 ? -1.521 4.022 -11.807 1.00 64.62 85 LEU A C 1
ATOM 657 O O . LEU A 1 85 ? -2.704 3.721 -11.646 1.00 64.62 85 LEU A O 1
ATOM 661 N N . ARG A 1 86 ? -1.039 4.398 -12.997 1.00 66.62 86 ARG A N 1
ATOM 662 C CA . ARG A 1 86 ? -1.839 4.176 -14.206 1.00 66.62 86 ARG A CA 1
ATOM 663 C C . ARG A 1 86 ? -2.018 2.664 -14.380 1.00 66.62 86 ARG A C 1
ATOM 665 O O . ARG A 1 86 ? -1.028 1.947 -14.228 1.00 66.62 86 ARG A O 1
ATOM 672 N N . PRO A 1 87 ? -3.230 2.182 -14.704 1.00 68.88 87 PRO A N 1
ATOM 673 C CA . PRO A 1 87 ? -3.434 0.776 -15.010 1.00 68.88 87 PRO A CA 1
ATOM 674 C C . PRO A 1 87 ? -2.478 0.338 -16.118 1.00 68.88 87 PRO A C 1
ATOM 676 O O . PRO A 1 87 ? -2.394 0.994 -17.161 1.00 68.88 87 PRO A O 1
ATOM 679 N N . ILE A 1 88 ? -1.767 -0.760 -15.883 1.00 78.69 88 ILE A N 1
ATOM 680 C CA . ILE A 1 88 ? -1.001 -1.433 -16.926 1.00 78.69 88 ILE A CA 1
ATOM 681 C C . ILE A 1 88 ? -2.006 -2.246 -17.733 1.00 78.69 88 ILE A C 1
ATOM 683 O O . ILE A 1 88 ? -2.715 -3.085 -17.180 1.00 78.69 88 ILE A O 1
ATOM 687 N N . LYS A 1 89 ? -2.109 -1.960 -19.029 1.00 82.69 89 LYS A N 1
ATOM 688 C CA . LYS A 1 89 ? -2.956 -2.737 -19.932 1.00 82.69 89 LYS A CA 1
ATOM 689 C C . LYS A 1 89 ? -2.154 -3.908 -20.470 1.00 82.69 89 LYS A C 1
ATOM 691 O O . LYS A 1 89 ? -0.989 -3.735 -20.818 1.00 82.69 89 LYS A O 1
ATOM 696 N N . LEU A 1 90 ? -2.798 -5.062 -20.550 1.00 87.12 90 LEU A N 1
ATOM 697 C CA . LEU A 1 90 ? -2.268 -6.257 -21.183 1.00 87.12 90 LEU A CA 1
ATOM 698 C C . LEU A 1 90 ? -3.189 -6.619 -22.351 1.00 87.12 90 LEU A C 1
ATOM 700 O O . LEU A 1 90 ? -4.408 -6.642 -22.191 1.00 87.12 90 LEU A O 1
ATOM 704 N N . GLU A 1 91 ? -2.610 -6.876 -23.515 1.00 90.31 91 GLU A N 1
ATOM 705 C CA . GLU A 1 91 ? -3.312 -7.319 -24.717 1.00 90.31 91 GLU A CA 1
ATOM 706 C C . GLU A 1 91 ? -2.678 -8.616 -25.214 1.00 90.31 91 GLU A C 1
ATOM 708 O O . GLU A 1 91 ? -1.463 -8.690 -25.385 1.00 90.31 91 GLU A O 1
ATOM 713 N N . VAL A 1 92 ? -3.495 -9.633 -25.479 1.00 89.44 92 VAL A N 1
ATOM 714 C CA . VAL A 1 92 ? -3.029 -10.855 -26.142 1.00 89.44 92 VAL A CA 1
ATOM 715 C C . VAL A 1 92 ? -3.000 -10.604 -27.647 1.00 89.44 92 VAL A C 1
ATOM 717 O O . VAL A 1 92 ? -4.007 -10.199 -28.230 1.00 89.44 92 VAL A O 1
ATOM 720 N N . ARG A 1 93 ? -1.850 -10.835 -28.284 1.00 89.44 93 ARG A N 1
ATOM 721 C CA . ARG A 1 93 ? -1.692 -10.788 -29.743 1.00 89.44 93 ARG A CA 1
ATOM 722 C C . ARG A 1 93 ? -1.004 -12.057 -30.227 1.00 89.44 93 ARG A C 1
ATOM 724 O O . ARG A 1 93 ? 0.213 -12.183 -30.119 1.00 89.44 93 ARG A O 1
ATOM 731 N N . GLY A 1 94 ? -1.796 -12.980 -30.773 1.00 89.50 94 GLY A N 1
ATOM 732 C CA . GLY A 1 94 ? -1.324 -14.331 -31.081 1.00 89.50 94 GLY A CA 1
ATOM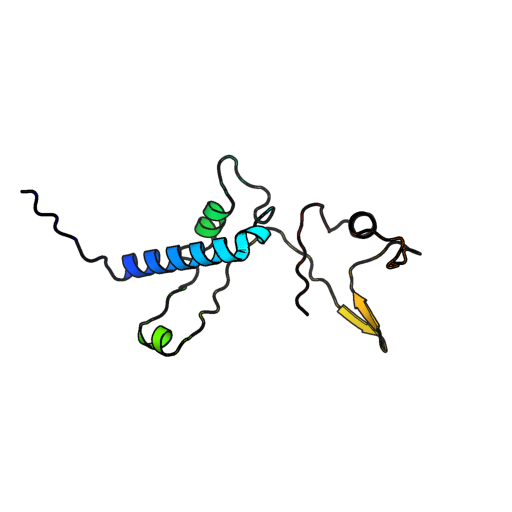 733 C C . GLY A 1 94 ? -0.854 -15.021 -29.801 1.00 89.50 94 GLY A C 1
ATOM 734 O O . GLY A 1 94 ? -1.555 -14.969 -28.793 1.00 89.50 94 GLY A O 1
ATOM 735 N N . ASP A 1 95 ? 0.360 -15.563 -29.827 1.00 89.81 95 ASP A N 1
ATOM 736 C CA . ASP A 1 95 ? 0.985 -16.235 -28.679 1.00 89.81 95 ASP A CA 1
ATOM 737 C C . ASP A 1 95 ? 1.759 -15.275 -27.754 1.00 89.81 95 ASP A C 1
ATOM 739 O O . ASP A 1 95 ? 2.509 -15.704 -26.879 1.00 89.81 95 ASP A O 1
ATOM 743 N N . MET A 1 96 ? 1.608 -13.958 -27.941 1.00 83.81 96 MET A N 1
ATOM 744 C CA . MET A 1 96 ? 2.309 -12.941 -27.156 1.00 83.81 96 MET A CA 1
ATOM 745 C C . MET A 1 96 ? 1.365 -12.169 -26.237 1.00 83.81 96 MET A C 1
ATOM 747 O O . MET A 1 96 ? 0.268 -11.770 -26.632 1.00 83.81 96 MET A O 1
ATOM 751 N N . LEU A 1 97 ? 1.845 -11.872 -25.028 1.00 83.25 97 LEU A N 1
ATOM 752 C CA . LEU A 1 97 ? 1.217 -10.932 -24.104 1.00 83.25 97 LEU A CA 1
ATOM 753 C C . LEU A 1 97 ? 1.930 -9.578 -24.195 1.00 83.25 97 LEU A C 1
ATOM 755 O O . LEU A 1 97 ? 3.099 -9.453 -23.838 1.00 83.25 97 LEU A O 1
ATOM 759 N N . ILE A 1 98 ? 1.226 -8.556 -24.672 1.00 86.81 98 ILE A N 1
ATOM 760 C CA . ILE A 1 98 ? 1.764 -7.209 -24.865 1.00 86.81 98 ILE A CA 1
ATOM 761 C C . ILE A 1 98 ? 1.306 -6.307 -23.725 1.00 86.81 98 ILE A C 1
ATOM 763 O O . ILE A 1 98 ? 0.111 -6.135 -23.498 1.00 86.81 98 ILE A O 1
ATOM 767 N N . SER A 1 99 ? 2.262 -5.692 -23.035 1.00 86.38 99 SER A N 1
ATOM 768 C CA . SER A 1 99 ? 2.007 -4.703 -21.988 1.00 86.38 99 SER A CA 1
ATOM 769 C C . SER A 1 99 ? 1.999 -3.277 -22.538 1.00 86.38 99 SER A C 1
ATOM 771 O O . SER A 1 99 ? 2.719 -2.952 -23.480 1.00 86.38 99 SER A O 1
ATOM 773 N N . SER A 1 100 ? 1.239 -2.379 -21.908 1.00 86.19 100 SER A N 1
ATOM 774 C CA . SER A 1 100 ? 1.332 -0.936 -22.160 1.00 86.19 100 SER A CA 1
ATOM 775 C C . SER A 1 100 ? 2.638 -0.307 -21.656 1.00 86.19 100 SER A C 1
ATOM 777 O O . SER A 1 100 ? 2.879 0.875 -21.913 1.00 86.19 100 SER A O 1
ATOM 779 N N . ILE A 1 101 ? 3.452 -1.057 -20.906 1.00 87.81 101 ILE A N 1
ATOM 780 C CA . ILE A 1 101 ? 4.798 -0.651 -20.495 1.00 87.81 101 ILE A CA 1
ATOM 781 C C . ILE A 1 101 ? 5.723 -0.752 -21.704 1.00 87.81 101 ILE A C 1
ATOM 783 O O . ILE A 1 101 ? 5.870 -1.818 -22.297 1.00 87.81 101 ILE A O 1
ATOM 787 N N . ARG A 1 102 ? 6.355 0.365 -22.062 1.00 87.38 102 ARG A N 1
ATOM 788 C CA . ARG A 1 102 ? 7.248 0.435 -23.218 1.00 87.38 102 ARG A CA 1
ATOM 789 C C . ARG A 1 102 ? 8.673 0.069 -22.830 1.00 87.38 102 ARG A C 1
ATOM 791 O O . ARG A 1 102 ? 9.112 0.377 -21.727 1.00 87.38 102 ARG A O 1
ATOM 798 N N . SER A 1 103 ? 9.392 -0.518 -23.773 1.00 88.00 103 SER A N 1
ATOM 799 C CA . SER A 1 103 ? 10.845 -0.660 -23.742 1.00 88.00 103 SER A CA 1
ATOM 800 C C . SER A 1 103 ? 11.444 0.249 -24.822 1.00 88.00 103 SER A C 1
ATOM 802 O O . SER A 1 103 ? 10.754 0.495 -25.820 1.00 88.00 103 SER A O 1
ATOM 804 N N . PRO A 1 104 ? 12.670 0.780 -24.659 1.00 89.75 104 PRO A N 1
ATOM 805 C CA . PRO A 1 104 ? 13.362 1.465 -25.743 1.00 89.75 104 PRO A CA 1
ATOM 806 C C . PRO A 1 104 ? 13.473 0.572 -26.981 1.00 89.75 104 PRO A C 1
ATOM 808 O O . PRO A 1 104 ? 13.573 -0.653 -26.881 1.00 89.75 104 PRO A O 1
ATOM 811 N N . GLU A 1 105 ? 13.450 1.187 -28.159 1.00 88.00 105 GLU A N 1
ATOM 812 C CA . GLU A 1 105 ? 13.605 0.458 -29.414 1.00 88.00 105 GLU A CA 1
ATOM 813 C C . GLU A 1 105 ? 14.957 -0.271 -29.448 1.00 88.00 105 GLU A C 1
ATOM 815 O O . GLU A 1 105 ? 15.983 0.286 -29.060 1.00 88.00 105 GLU A O 1
ATOM 820 N N . GLY A 1 106 ? 14.946 -1.542 -29.858 1.00 85.81 106 GLY A N 1
ATOM 821 C CA . GLY A 1 106 ? 16.146 -2.384 -29.891 1.00 85.81 106 GLY A CA 1
ATOM 822 C C . GLY A 1 106 ? 16.659 -2.852 -28.523 1.00 85.81 106 GLY A C 1
ATOM 823 O O . GLY A 1 106 ? 17.659 -3.564 -28.477 1.00 85.81 106 GLY A O 1
ATOM 824 N N . PHE A 1 107 ? 15.997 -2.506 -27.411 1.00 87.69 107 PHE A N 1
ATOM 825 C CA . PHE A 1 107 ? 16.378 -3.015 -26.094 1.00 87.69 107 PHE A CA 1
ATOM 826 C C . PHE A 1 107 ? 15.932 -4.471 -25.932 1.00 87.69 107 PHE A C 1
ATOM 828 O O . PHE A 1 107 ? 14.735 -4.760 -25.856 1.00 87.69 107 PHE A O 1
ATOM 835 N N . SER A 1 108 ? 16.908 -5.375 -25.856 1.00 86.81 108 SER A N 1
ATOM 836 C CA . SER A 1 108 ? 16.698 -6.799 -25.609 1.00 86.81 108 SER A CA 1
ATOM 837 C C . SER A 1 108 ? 17.180 -7.153 -24.210 1.00 86.81 108 SER A C 1
ATOM 839 O O . SER A 1 108 ? 18.307 -6.827 -23.848 1.00 86.81 108 SER A O 1
ATOM 841 N N . ILE A 1 109 ? 16.335 -7.837 -23.440 1.00 85.44 109 ILE A N 1
ATOM 842 C CA . ILE A 1 109 ? 16.725 -8.403 -22.148 1.00 85.44 109 ILE A CA 1
ATOM 843 C C . ILE A 1 109 ? 17.349 -9.766 -22.426 1.00 85.44 109 ILE A C 1
ATOM 845 O O . ILE A 1 109 ? 16.666 -10.677 -22.891 1.00 85.44 109 ILE A O 1
ATOM 849 N N . THR A 1 110 ? 18.640 -9.894 -22.153 1.00 86.56 110 THR A N 1
ATOM 850 C CA . THR A 1 110 ? 19.384 -11.156 -22.227 1.00 86.56 110 THR A CA 1
ATOM 851 C C . THR A 1 110 ? 19.946 -11.509 -20.852 1.00 86.56 110 THR A C 1
ATOM 853 O O . THR A 1 110 ? 20.328 -10.621 -20.083 1.00 86.56 110 THR A O 1
ATOM 856 N N . GLU A 1 111 ? 19.962 -12.804 -20.528 1.00 77.44 111 GLU A N 1
ATOM 857 C CA . GLU A 1 111 ? 20.327 -13.325 -19.198 1.00 77.44 111 GLU A CA 1
ATOM 858 C C . GLU A 1 111 ? 21.778 -13.019 -18.793 1.00 77.44 111 GLU A C 1
ATOM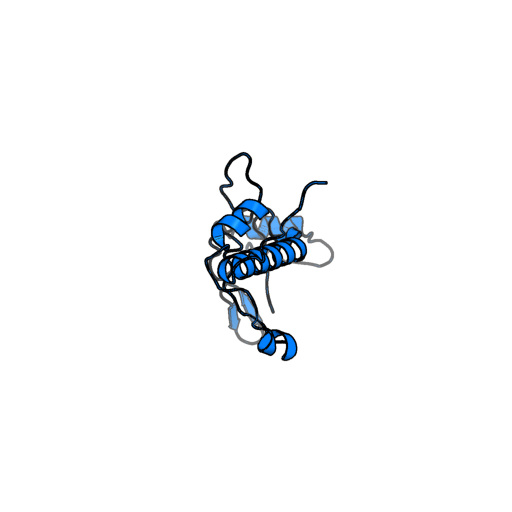 860 O O . GLU A 1 111 ? 22.100 -12.959 -17.610 1.00 77.44 111 GLU A O 1
ATOM 865 N N . ASP A 1 112 ? 22.649 -12.820 -19.776 1.00 74.25 112 ASP A N 1
ATOM 866 C CA . ASP A 1 112 ? 24.098 -12.704 -19.649 1.00 74.25 112 ASP A CA 1
ATOM 867 C C . ASP A 1 112 ? 24.607 -11.259 -19.551 1.00 74.25 112 ASP A C 1
ATOM 869 O O . ASP A 1 112 ? 25.671 -11.022 -18.977 1.00 74.25 112 ASP A O 1
ATOM 873 N N . VAL A 1 113 ? 23.856 -10.290 -20.083 1.00 69.19 113 VAL A N 1
ATOM 874 C CA . VAL A 1 113 ? 24.303 -8.889 -20.181 1.00 69.19 113 VAL A CA 1
ATOM 875 C C . VAL A 1 113 ? 23.414 -7.937 -19.390 1.00 69.19 113 VAL A C 1
ATOM 877 O O . VAL A 1 113 ? 23.886 -6.899 -18.937 1.00 69.19 113 VAL A O 1
ATOM 880 N N . THR A 1 114 ? 22.135 -8.265 -19.196 1.00 81.94 114 THR A N 1
ATOM 881 C CA . THR A 1 114 ? 21.161 -7.267 -18.739 1.00 81.94 114 THR A CA 1
ATOM 882 C C . THR A 1 114 ? 20.934 -7.350 -17.233 1.00 81.94 114 THR A C 1
ATOM 884 O O . THR A 1 114 ? 20.293 -8.266 -16.721 1.00 81.94 114 THR A O 1
ATOM 887 N N . THR A 1 115 ? 21.417 -6.355 -16.498 1.00 86.81 115 THR A N 1
ATOM 888 C CA . THR A 1 115 ? 21.196 -6.237 -15.053 1.00 86.81 115 THR A CA 1
ATOM 889 C C . THR A 1 115 ? 19.827 -5.629 -14.729 1.00 86.81 115 THR A C 1
ATOM 891 O O . THR A 1 115 ? 19.254 -4.859 -15.504 1.00 86.81 115 THR A O 1
ATOM 894 N N . LEU A 1 116 ? 19.322 -5.879 -13.513 1.00 82.88 116 LEU A N 1
ATOM 895 C CA . LEU A 1 116 ? 18.099 -5.235 -13.004 1.00 82.88 116 LEU A CA 1
ATOM 896 C C . LEU A 1 116 ? 18.163 -3.700 -13.101 1.00 82.88 116 LEU A C 1
ATOM 898 O O . LEU A 1 116 ? 17.157 -3.048 -13.391 1.00 82.88 116 LEU A O 1
ATOM 902 N N . GLY A 1 117 ? 19.342 -3.120 -12.860 1.00 83.62 117 GLY A N 1
ATOM 903 C CA . GLY A 1 117 ? 19.557 -1.678 -12.945 1.00 83.62 117 GLY A CA 1
ATOM 904 C C . GLY A 1 117 ? 19.400 -1.142 -14.368 1.00 83.62 117 GLY A C 1
ATOM 905 O O . GLY A 1 117 ? 18.801 -0.085 -14.558 1.00 83.62 117 GLY A O 1
ATOM 906 N N . GLU A 1 118 ? 19.887 -1.872 -15.371 1.00 86.88 118 GLU A N 1
ATOM 907 C CA . GLU A 1 118 ? 19.762 -1.495 -16.784 1.00 86.88 118 GLU A CA 1
ATOM 908 C C . GLU A 1 118 ? 18.325 -1.615 -17.276 1.00 86.88 118 GLU A C 1
ATOM 910 O O . GLU A 1 118 ? 17.820 -0.662 -17.866 1.00 86.88 118 GLU A O 1
ATOM 915 N N . VAL A 1 119 ? 17.630 -2.710 -16.941 1.00 86.19 119 VAL A N 1
ATOM 916 C CA . VAL A 1 119 ? 16.194 -2.853 -17.241 1.00 86.19 119 VAL A CA 1
ATOM 917 C C . VAL A 1 119 ? 15.403 -1.713 -16.602 1.00 86.19 119 VAL A C 1
ATOM 919 O O . VAL A 1 119 ? 14.605 -1.059 -17.269 1.00 86.19 119 VAL A O 1
ATOM 922 N N . SER A 1 120 ? 15.659 -1.412 -15.326 1.00 83.38 120 SER A N 1
ATOM 923 C CA . SER A 1 120 ? 14.953 -0.340 -14.614 1.00 83.38 120 SER A CA 1
ATOM 924 C C . SER A 1 120 ? 15.170 1.024 -15.275 1.00 83.38 120 SER A C 1
ATOM 926 O O . SER A 1 120 ? 14.210 1.763 -15.493 1.00 83.38 120 SER A O 1
ATOM 928 N N . ARG A 1 121 ? 16.413 1.356 -15.651 1.00 84.44 121 ARG A N 1
ATOM 929 C CA . ARG A 1 121 ? 16.729 2.618 -16.342 1.00 84.44 121 ARG A CA 1
ATOM 930 C C . ARG A 1 121 ? 16.113 2.688 -17.737 1.00 84.44 121 ARG A C 1
ATOM 932 O O . ARG A 1 121 ? 15.572 3.732 -18.098 1.00 84.44 121 ARG A O 1
ATOM 939 N N . ALA A 1 122 ? 16.165 1.596 -18.496 1.00 88.19 122 ALA A N 1
ATOM 940 C CA . ALA A 1 122 ? 15.572 1.510 -19.826 1.00 88.19 122 ALA A CA 1
ATOM 941 C C . ALA A 1 122 ? 14.053 1.719 -19.778 1.00 88.19 122 ALA A C 1
ATOM 943 O O . ALA A 1 122 ? 13.507 2.479 -20.571 1.00 88.19 122 ALA A O 1
ATOM 944 N N . LEU A 1 123 ? 13.362 1.120 -18.805 1.00 87.69 123 LEU A N 1
A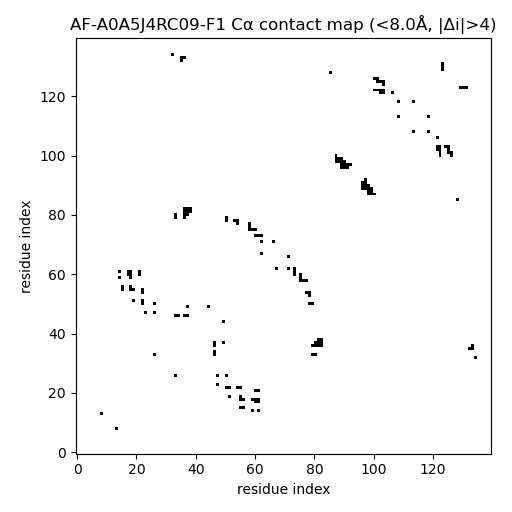TOM 945 C CA . LEU A 1 123 ? 11.925 1.324 -18.632 1.00 87.69 123 LEU A CA 1
ATOM 946 C C . LEU A 1 123 ? 11.597 2.759 -18.191 1.00 87.69 123 LEU A C 1
ATOM 948 O O . LEU A 1 123 ? 10.660 3.359 -18.719 1.00 87.69 123 LEU A O 1
ATOM 952 N N . LEU A 1 124 ? 12.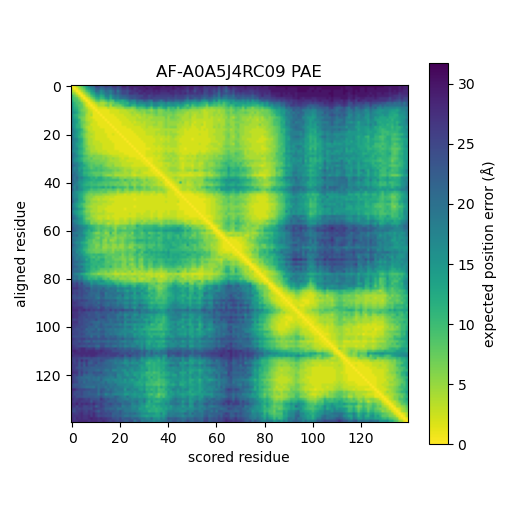361 3.342 -17.262 1.00 86.06 124 LEU A N 1
ATOM 953 C CA . LEU A 1 124 ? 12.122 4.713 -16.793 1.00 86.06 124 LEU A CA 1
ATOM 954 C C . LEU A 1 124 ? 12.335 5.767 -17.891 1.00 86.06 124 LEU A C 1
ATOM 956 O O . LEU A 1 124 ? 11.642 6.783 -17.885 1.00 86.06 124 LEU A O 1
ATOM 960 N N . SER A 1 125 ? 13.240 5.531 -18.848 1.00 87.31 125 SER A N 1
ATOM 961 C CA . SER A 1 125 ? 13.544 6.505 -19.907 1.00 87.31 125 SER A CA 1
ATOM 962 C C . SER A 1 125 ? 12.387 6.723 -20.889 1.00 87.31 125 SER A C 1
ATOM 964 O O . SER A 1 125 ? 12.224 7.827 -21.405 1.00 87.31 125 SER A O 1
ATOM 966 N N . VAL A 1 126 ? 11.552 5.702 -21.116 1.00 89.44 126 VAL A N 1
ATOM 967 C CA . VAL A 1 126 ? 10.436 5.753 -22.082 1.00 89.44 126 VAL A CA 1
ATOM 968 C C . VAL A 1 126 ? 9.051 5.774 -21.432 1.00 89.44 126 VAL A C 1
ATOM 970 O O . VAL A 1 126 ? 8.063 6.105 -22.090 1.00 89.44 126 VAL A O 1
ATOM 973 N N . ASN A 1 127 ? 8.948 5.471 -20.137 1.00 85.62 127 ASN A N 1
ATOM 974 C CA . ASN A 1 127 ? 7.689 5.502 -19.393 1.00 85.62 127 ASN A CA 1
ATOM 975 C C . ASN A 1 127 ? 7.672 6.677 -18.405 1.00 85.62 127 ASN A C 1
ATOM 977 O O . ASN A 1 127 ? 7.680 6.468 -17.200 1.00 85.62 127 ASN A O 1
ATOM 981 N N . MET A 1 128 ? 7.572 7.919 -18.900 1.00 78.88 128 MET A N 1
ATOM 982 C CA . MET A 1 128 ? 7.617 9.155 -18.082 1.00 78.88 128 MET A CA 1
ATOM 983 C C . MET A 1 128 ? 6.578 9.234 -16.945 1.00 78.88 128 MET A C 1
ATOM 985 O O . MET A 1 128 ? 6.686 10.064 -16.044 1.00 78.88 128 MET A O 1
ATOM 989 N N . TYR A 1 129 ? 5.526 8.416 -17.003 1.00 74.69 129 TYR A N 1
ATOM 990 C CA . TYR A 1 129 ? 4.527 8.310 -15.939 1.00 74.69 129 TYR A CA 1
ATOM 991 C C . TYR A 1 129 ? 5.005 7.455 -14.755 1.00 74.69 129 TYR A C 1
ATOM 993 O O . TYR A 1 129 ? 4.402 7.517 -13.683 1.00 74.69 129 TYR A O 1
ATOM 1001 N N . MET A 1 130 ? 6.063 6.666 -14.938 1.00 76.00 130 MET A N 1
ATOM 1002 C CA . MET A 1 130 ? 6.742 5.937 -13.881 1.00 76.00 130 MET A CA 1
ATOM 1003 C C . MET A 1 130 ? 7.775 6.843 -13.218 1.00 76.00 130 MET A C 1
ATOM 1005 O O . MET A 1 130 ? 8.483 7.593 -13.884 1.00 76.00 130 MET A O 1
ATOM 1009 N N . LYS A 1 131 ? 7.860 6.776 -11.890 1.00 67.44 131 LYS A N 1
ATOM 1010 C CA . LYS A 1 131 ? 8.867 7.501 -11.113 1.00 67.44 131 LYS A CA 1
ATOM 1011 C C . LYS A 1 131 ? 9.766 6.517 -10.389 1.00 67.44 131 LYS A C 1
ATOM 1013 O O . LYS A 1 131 ? 9.302 5.471 -9.931 1.00 67.44 131 LYS A O 1
ATOM 1018 N N . GLU A 1 132 ? 11.034 6.887 -10.274 1.00 60.88 132 GLU A N 1
ATOM 1019 C CA . GLU A 1 132 ? 12.002 6.173 -9.452 1.00 60.88 132 GLU A CA 1
ATOM 1020 C C . GLU A 1 132 ? 11.486 6.048 -8.007 1.00 60.88 132 GLU A C 1
ATOM 1022 O O . GLU A 1 132 ? 10.846 6.962 -7.478 1.00 60.88 132 GLU A O 1
ATOM 1027 N N . GLY A 1 133 ? 11.695 4.881 -7.395 1.00 54.50 133 GLY A N 1
ATOM 1028 C CA . GLY A 1 133 ? 11.213 4.574 -6.045 1.00 54.50 133 GLY A CA 1
ATOM 1029 C C . GLY A 1 133 ? 9.762 4.076 -5.950 1.00 54.50 133 GLY A C 1
ATOM 1030 O O . GLY A 1 133 ? 9.331 3.706 -4.860 1.00 54.50 133 GLY A O 1
ATOM 1031 N N . ILE A 1 134 ? 9.004 4.006 -7.053 1.00 60.72 134 ILE A N 1
ATOM 1032 C CA . ILE A 1 134 ? 7.685 3.349 -7.066 1.00 60.72 134 ILE A CA 1
ATOM 1033 C C . ILE A 1 134 ? 7.860 1.843 -7.304 1.00 60.72 134 ILE A C 1
ATOM 1035 O O . ILE A 1 134 ? 8.413 1.428 -8.320 1.00 60.72 134 ILE A O 1
ATOM 1039 N N . LYS A 1 135 ? 7.348 1.018 -6.381 1.00 60.09 135 LYS A N 1
ATOM 1040 C CA . LYS A 1 135 ? 7.299 -0.445 -6.526 1.00 60.09 135 LYS A CA 1
ATOM 1041 C C . LYS A 1 135 ? 6.020 -0.852 -7.260 1.00 60.09 135 LYS A C 1
ATOM 1043 O O . LYS A 1 135 ? 4.921 -0.557 -6.794 1.00 60.09 135 LYS A O 1
ATOM 1048 N N . TYR A 1 136 ? 6.166 -1.536 -8.390 1.00 61.22 136 TYR A N 1
ATOM 1049 C CA . TYR A 1 136 ? 5.060 -2.101 -9.164 1.00 61.22 136 TYR A CA 1
ATOM 1050 C C . TYR A 1 136 ? 4.949 -3.586 -8.816 1.00 61.22 136 TYR A C 1
ATOM 1052 O O . TYR A 1 136 ? 5.905 -4.333 -9.012 1.00 61.22 136 TYR A O 1
ATOM 1060 N N . LEU A 1 137 ? 3.809 -4.007 -8.267 1.00 49.41 137 LEU A N 1
ATOM 1061 C CA . LEU A 1 137 ? 3.526 -5.418 -8.012 1.00 49.41 137 LEU A CA 1
ATOM 1062 C C . LEU A 1 137 ? 2.734 -5.975 -9.196 1.00 49.41 137 LEU A C 1
ATOM 1064 O O . LEU A 1 137 ? 1.622 -5.520 -9.461 1.00 49.41 137 LEU A O 1
ATOM 1068 N N . PHE A 1 138 ? 3.310 -6.948 -9.896 1.00 45.06 138 PHE A N 1
ATOM 1069 C CA . PHE A 1 138 ? 2.614 -7.724 -10.916 1.00 45.06 138 PHE A CA 1
ATOM 1070 C C . PHE A 1 138 ? 2.040 -8.964 -10.235 1.00 45.06 138 PHE A C 1
ATOM 1072 O O . PHE A 1 138 ? 2.792 -9.821 -9.778 1.00 45.06 138 PHE A O 1
ATOM 1079 N N . LEU A 1 139 ? 0.717 -9.021 -10.107 1.00 31.28 139 LEU A N 1
ATOM 1080 C CA 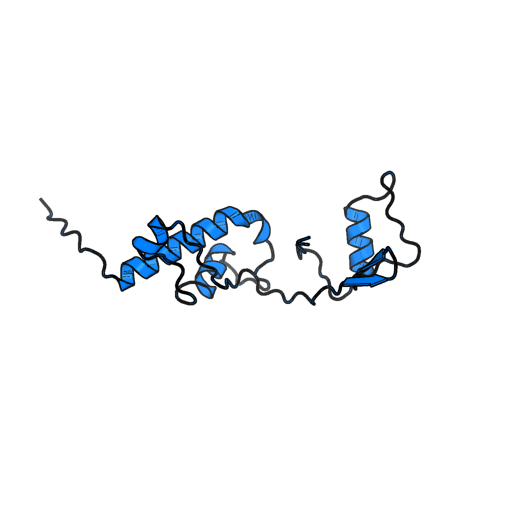. LEU A 1 139 ? 0.021 -10.235 -9.693 1.00 31.28 139 LEU A CA 1
ATOM 1081 C C . LEU A 1 139 ? -0.367 -10.973 -10.975 1.00 31.28 139 LEU A C 1
ATOM 1083 O O . LEU A 1 139 ? -1.144 -10.439 -11.767 1.00 31.28 139 LEU A O 1
ATOM 1087 N N . THR A 1 140 ? 0.250 -12.131 -11.200 1.00 32.34 140 THR A N 1
ATOM 1088 C CA . THR A 1 140 ? -0.111 -13.080 -12.262 1.00 32.34 140 THR A CA 1
ATOM 1089 C C . THR A 1 140 ? -1.228 -13.990 -11.792 1.00 32.34 140 THR A C 1
ATOM 1091 O O . THR A 1 140 ? -1.107 -14.461 -10.636 1.00 32.34 140 THR A O 1
#

Mean predicted aligned error: 12.36 Å